Protein AF-A0A267MBP5-F1 (afdb_monomer_lite)

Structure (mmCIF, N/CA/C/O backbone):
data_AF-A0A267MBP5-F1
#
_entry.id   AF-A0A267MBP5-F1
#
loop_
_atom_site.group_PDB
_atom_site.id
_atom_site.type_symbol
_atom_site.label_atom_id
_atom_site.label_alt_id
_atom_site.label_comp_id
_atom_site.label_asym_id
_atom_site.label_entity_id
_atom_site.label_seq_id
_atom_site.pdbx_PDB_ins_code
_atom_site.Cartn_x
_atom_site.Cartn_y
_atom_site.Cartn_z
_atom_site.occupancy
_atom_site.B_iso_or_equiv
_atom_site.auth_seq_id
_atom_site.auth_comp_id
_atom_site.auth_asym_id
_atom_site.auth_atom_id
_atom_site.pdbx_PDB_model_num
ATOM 1 N N . MET A 1 1 ? 27.594 17.859 -49.531 1.00 36.03 1 MET A N 1
ATOM 2 C CA . MET A 1 1 ? 28.826 17.777 -48.718 1.00 36.03 1 MET A CA 1
ATOM 3 C C . MET A 1 1 ? 28.806 16.466 -47.947 1.00 36.03 1 MET A C 1
ATOM 5 O O . MET A 1 1 ? 28.046 16.315 -47.002 1.00 36.03 1 MET A O 1
ATOM 9 N N . THR A 1 2 ? 29.541 15.477 -48.442 1.00 43.28 2 THR A N 1
ATOM 10 C CA . THR A 1 2 ? 29.609 14.099 -47.938 1.00 43.28 2 THR A CA 1
ATOM 11 C C . THR A 1 2 ? 30.535 14.035 -46.723 1.00 43.28 2 THR A C 1
ATOM 13 O O . THR A 1 2 ? 31.756 14.078 -46.858 1.00 43.28 2 THR A O 1
ATOM 16 N N . ALA A 1 3 ? 29.964 13.950 -45.519 1.00 49.97 3 ALA A N 1
ATOM 17 C CA . ALA A 1 3 ? 30.734 13.727 -44.301 1.00 49.97 3 ALA A CA 1
ATOM 18 C C . ALA A 1 3 ? 31.249 12.278 -44.275 1.00 49.97 3 ALA A C 1
ATOM 20 O O . ALA A 1 3 ? 30.492 11.318 -44.132 1.00 49.97 3 ALA A O 1
ATOM 21 N N . ARG A 1 4 ? 32.563 12.129 -44.451 1.00 54.38 4 ARG A N 1
ATOM 22 C CA . ARG A 1 4 ? 33.314 10.877 -44.351 1.00 54.38 4 ARG A CA 1
ATOM 23 C C . ARG A 1 4 ? 33.280 10.383 -42.900 1.00 54.38 4 ARG A C 1
ATOM 25 O O . ARG A 1 4 ? 34.138 10.752 -42.104 1.00 54.38 4 ARG A O 1
ATOM 32 N N . ASN A 1 5 ? 32.305 9.540 -42.553 1.00 56.56 5 ASN A N 1
ATOM 33 C CA . ASN A 1 5 ? 32.376 8.702 -41.354 1.00 56.56 5 ASN A CA 1
ATOM 34 C C . ASN A 1 5 ? 33.544 7.729 -41.554 1.00 56.56 5 ASN A C 1
ATOM 36 O O . ASN A 1 5 ? 33.372 6.678 -42.158 1.00 56.56 5 ASN A O 1
ATOM 40 N N . ALA A 1 6 ? 34.747 8.107 -41.120 1.00 56.88 6 ALA A N 1
ATOM 41 C CA . ALA A 1 6 ? 35.970 7.358 -41.408 1.00 56.88 6 ALA A CA 1
ATOM 42 C C . ALA A 1 6 ? 35.975 5.934 -40.815 1.00 56.88 6 ALA A C 1
ATOM 44 O O . ALA A 1 6 ? 36.736 5.101 -41.285 1.00 56.88 6 ALA A O 1
ATOM 45 N N . PHE A 1 7 ? 35.105 5.628 -39.842 1.00 56.88 7 PHE A N 1
ATOM 46 C CA . PHE A 1 7 ? 34.979 4.293 -39.245 1.00 56.88 7 PHE A CA 1
ATOM 47 C C . PHE A 1 7 ? 33.535 4.030 -38.766 1.00 56.88 7 PHE A C 1
ATOM 49 O O . PHE A 1 7 ? 33.246 4.146 -37.571 1.00 56.88 7 PHE A O 1
ATOM 56 N N . PRO A 1 8 ? 32.590 3.685 -39.662 1.00 58.47 8 PRO A N 1
ATOM 57 C CA . PRO A 1 8 ? 31.209 3.375 -39.273 1.00 58.47 8 PRO A CA 1
ATOM 58 C C . PRO A 1 8 ? 31.134 2.152 -38.340 1.00 58.47 8 PRO A C 1
ATOM 60 O O . PRO A 1 8 ? 30.294 2.108 -37.443 1.00 58.47 8 PRO A O 1
ATOM 63 N N . SER A 1 9 ? 32.076 1.213 -38.470 1.00 61.22 9 SER A N 1
ATOM 64 C CA . SER A 1 9 ? 32.262 0.080 -37.556 1.00 61.22 9 SER A CA 1
ATOM 65 C C . SER A 1 9 ? 32.646 0.509 -36.136 1.00 61.22 9 SER A C 1
ATOM 67 O O . SER A 1 9 ? 32.139 -0.063 -35.177 1.00 61.22 9 SER A O 1
ATOM 69 N N . TYR A 1 10 ? 33.473 1.547 -35.973 1.00 61.94 10 TYR A N 1
ATOM 70 C CA . TYR A 1 10 ? 33.851 2.075 -34.658 1.00 61.94 10 TYR A CA 1
ATOM 71 C C . TYR A 1 10 ? 32.677 2.786 -33.972 1.00 61.94 10 TYR A C 1
ATOM 73 O O . TYR A 1 10 ? 32.465 2.616 -32.773 1.00 61.94 10 TYR A O 1
ATOM 81 N N . ALA A 1 11 ? 31.858 3.530 -34.725 1.00 64.69 11 ALA A N 1
ATOM 82 C CA . ALA A 1 11 ? 30.641 4.148 -34.195 1.00 64.69 11 ALA A CA 1
ATOM 83 C C . ALA A 1 11 ? 29.596 3.100 -33.761 1.00 64.69 11 ALA A C 1
ATOM 85 O O . ALA A 1 11 ? 28.979 3.250 -32.704 1.00 64.69 11 ALA A O 1
ATOM 86 N N . LEU A 1 12 ? 29.439 2.018 -34.533 1.00 64.12 12 LEU A N 1
ATOM 87 C CA . LEU A 1 12 ? 28.592 0.875 -34.179 1.00 64.12 12 LEU A CA 1
ATOM 88 C C . LEU A 1 12 ? 29.128 0.127 -32.951 1.00 64.12 12 LEU A C 1
ATOM 90 O O . LEU A 1 12 ? 28.382 -0.083 -31.999 1.00 64.12 12 LEU A O 1
ATOM 94 N N . ALA A 1 13 ? 30.424 -0.196 -32.915 1.00 61.88 13 ALA A N 1
ATOM 95 C CA . ALA A 1 13 ? 31.064 -0.851 -31.774 1.00 61.88 13 ALA A CA 1
ATOM 96 C C . ALA A 1 13 ? 30.980 -0.000 -30.495 1.00 61.88 13 ALA A C 1
ATOM 98 O O . ALA A 1 13 ? 30.703 -0.526 -29.418 1.00 61.88 13 ALA A O 1
ATOM 99 N N . LYS A 1 14 ? 31.134 1.327 -30.603 1.00 61.72 14 LYS A N 1
ATOM 100 C CA . LYS A 1 14 ? 30.975 2.261 -29.479 1.00 61.72 14 LYS A CA 1
ATOM 101 C C . LYS A 1 14 ? 29.522 2.343 -29.001 1.00 61.72 14 LYS A C 1
ATOM 103 O O . LYS A 1 14 ? 29.298 2.349 -27.794 1.00 61.72 14 LYS A O 1
ATOM 108 N N . LYS A 1 15 ? 28.535 2.348 -29.910 1.00 63.66 15 LYS A N 1
ATOM 109 C CA . LYS A 1 15 ? 27.106 2.254 -29.555 1.00 63.66 15 LYS A CA 1
ATOM 110 C C . LYS A 1 15 ? 26.769 0.939 -28.851 1.00 63.66 15 LYS A C 1
ATOM 112 O O . LYS A 1 15 ? 26.046 0.974 -27.865 1.00 63.66 15 LYS A O 1
ATOM 117 N N . ILE A 1 16 ? 27.298 -0.191 -29.322 1.00 66.31 16 ILE A N 1
ATOM 118 C CA . ILE A 1 16 ? 27.080 -1.513 -28.713 1.00 66.31 16 ILE A CA 1
ATOM 119 C C . ILE A 1 16 ? 27.756 -1.594 -27.339 1.00 66.31 16 ILE A C 1
ATOM 121 O O . ILE A 1 16 ? 27.143 -2.068 -26.394 1.00 66.31 16 ILE A O 1
ATOM 125 N N . SER A 1 17 ? 28.981 -1.080 -27.196 1.00 67.44 17 SER A N 1
ATOM 126 C CA . SER A 1 17 ? 29.707 -1.062 -25.919 1.00 67.44 17 SER A CA 1
ATOM 127 C C . SER A 1 17 ? 29.013 -0.186 -24.866 1.00 67.44 17 SER A C 1
ATOM 129 O O . SER A 1 17 ? 28.765 -0.638 -23.749 1.00 67.44 17 SER A O 1
ATOM 131 N N . LEU A 1 18 ? 28.601 1.033 -25.239 1.00 67.19 18 LEU A N 1
ATOM 132 C CA . LEU A 1 18 ? 27.814 1.907 -24.360 1.00 67.19 18 LEU A CA 1
ATOM 133 C C . LEU A 1 18 ? 26.438 1.306 -24.052 1.00 67.19 18 LEU A C 1
ATOM 135 O O . LEU A 1 18 ? 26.022 1.303 -22.897 1.00 67.19 18 LEU A O 1
ATOM 139 N N . GLY A 1 19 ? 25.760 0.754 -25.060 1.00 71.50 19 GLY A N 1
ATOM 140 C CA . GLY A 1 19 ? 24.475 0.078 -24.901 1.00 71.50 19 GLY A CA 1
ATOM 141 C C . GLY A 1 19 ? 24.560 -1.111 -23.948 1.00 71.50 19 GLY A C 1
ATOM 142 O O . GLY A 1 19 ? 23.717 -1.239 -23.074 1.00 71.50 19 GLY A O 1
ATOM 143 N N . HIS A 1 20 ? 25.613 -1.925 -24.033 1.00 76.94 20 HIS A N 1
ATOM 144 C CA . HIS A 1 20 ? 25.805 -3.100 -23.177 1.00 76.94 20 HIS A CA 1
ATOM 145 C C . HIS A 1 20 ? 26.058 -2.740 -21.710 1.00 76.94 20 HIS A C 1
ATOM 147 O O . HIS A 1 20 ? 25.564 -3.421 -20.812 1.00 76.94 20 HIS A O 1
ATOM 153 N N . ILE A 1 21 ? 26.806 -1.664 -21.445 1.00 73.06 21 ILE A N 1
ATOM 154 C CA . ILE A 1 21 ? 27.027 -1.171 -20.076 1.00 73.06 21 ILE A CA 1
ATOM 155 C C . ILE A 1 21 ? 25.730 -0.577 -19.514 1.00 73.06 21 ILE A C 1
ATOM 157 O O . ILE A 1 21 ? 25.335 -0.919 -18.399 1.00 73.06 21 ILE A O 1
ATOM 161 N N . ILE A 1 22 ? 25.035 0.260 -20.292 1.00 80.94 22 ILE A N 1
ATOM 162 C CA . ILE A 1 22 ? 23.767 0.879 -19.879 1.00 80.94 22 ILE A CA 1
ATOM 163 C C . ILE A 1 22 ? 22.692 -0.187 -19.649 1.00 80.94 22 ILE A C 1
ATOM 165 O O . ILE A 1 22 ? 22.027 -0.150 -18.623 1.00 80.94 22 ILE A O 1
ATOM 169 N N . GLN A 1 23 ? 22.580 -1.186 -20.525 1.00 82.19 23 GLN A N 1
ATOM 170 C CA . GLN A 1 23 ? 21.606 -2.273 -20.412 1.00 82.19 23 GLN A CA 1
ATOM 171 C C . GLN A 1 23 ? 21.797 -3.093 -19.127 1.00 82.19 23 GLN A C 1
ATOM 173 O O . GLN A 1 23 ? 20.824 -3.491 -18.487 1.00 82.19 23 GLN A O 1
ATOM 178 N N . ARG A 1 24 ? 23.049 -3.326 -18.705 1.00 82.56 24 ARG A N 1
ATOM 179 C CA . ARG A 1 24 ? 23.345 -3.997 -17.428 1.00 82.56 24 ARG A CA 1
ATOM 180 C C . ARG A 1 24 ? 22.930 -3.150 -16.227 1.00 82.56 24 ARG A C 1
ATOM 182 O O . ARG A 1 24 ? 22.363 -3.686 -15.280 1.00 82.56 24 ARG A O 1
ATOM 189 N N . ILE A 1 25 ? 23.187 -1.843 -16.268 1.00 87.38 25 ILE A N 1
ATOM 190 C CA . ILE A 1 25 ? 22.787 -0.909 -15.205 1.00 87.38 25 ILE A CA 1
ATOM 191 C C . ILE A 1 25 ? 21.259 -0.789 -15.140 1.00 87.38 25 ILE A C 1
ATOM 193 O O . ILE A 1 25 ? 20.686 -0.845 -14.057 1.00 87.38 25 ILE A O 1
ATOM 197 N N . GLU A 1 26 ? 20.592 -0.686 -16.287 1.00 86.38 26 GLU A N 1
ATOM 198 C CA . GLU A 1 26 ? 19.135 -0.621 -16.397 1.00 86.38 26 GLU A CA 1
ATOM 199 C C . GLU A 1 26 ? 18.470 -1.859 -15.785 1.00 86.38 26 GLU A C 1
ATOM 201 O O . GLU A 1 26 ? 17.550 -1.726 -14.978 1.00 86.38 26 GLU A O 1
ATOM 206 N N . ALA A 1 27 ? 18.992 -3.056 -16.076 1.00 89.19 27 ALA A N 1
ATOM 207 C CA . ALA A 1 27 ? 18.513 -4.292 -15.465 1.00 89.19 27 ALA A CA 1
ATOM 208 C C . ALA A 1 27 ? 18.661 -4.280 -13.931 1.00 89.19 27 ALA A C 1
ATOM 210 O O . ALA A 1 27 ? 17.733 -4.666 -13.222 1.00 89.19 27 ALA A O 1
ATOM 211 N N . ILE A 1 2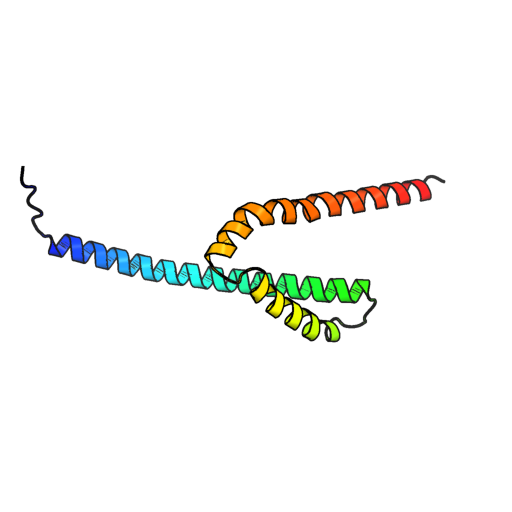8 ? 19.790 -3.792 -13.401 1.00 92.12 28 ILE A N 1
ATOM 212 C CA . ILE A 1 28 ? 20.011 -3.672 -11.949 1.00 92.12 28 ILE A CA 1
ATOM 213 C C . ILE A 1 28 ? 19.014 -2.688 -11.322 1.00 92.12 28 ILE A C 1
ATOM 215 O O . ILE A 1 28 ? 18.406 -2.998 -10.297 1.00 92.12 28 ILE A O 1
ATOM 219 N N . ILE A 1 29 ? 18.802 -1.524 -11.943 1.00 93.12 29 ILE A N 1
ATOM 220 C CA . ILE A 1 29 ? 17.838 -0.520 -11.469 1.00 93.12 29 ILE A CA 1
ATOM 221 C C . ILE A 1 29 ? 16.424 -1.105 -11.456 1.00 93.12 29 ILE A C 1
ATOM 223 O O . ILE A 1 29 ? 15.713 -0.957 -10.460 1.00 93.12 29 ILE A O 1
ATOM 227 N N . ALA A 1 30 ? 16.031 -1.811 -12.519 1.00 91.19 30 ALA A N 1
ATOM 228 C CA . ALA A 1 30 ? 14.729 -2.460 -12.608 1.00 91.19 30 ALA A CA 1
ATOM 229 C C . ALA A 1 30 ? 14.531 -3.488 -11.483 1.00 91.19 30 ALA A C 1
ATOM 231 O O . ALA A 1 30 ? 13.481 -3.492 -10.843 1.00 91.19 30 ALA A O 1
ATOM 232 N N . ILE A 1 31 ? 15.546 -4.307 -11.184 1.00 93.25 31 ILE A N 1
ATOM 233 C CA . ILE A 1 31 ? 15.505 -5.283 -10.083 1.00 93.25 31 ILE A CA 1
ATOM 234 C C . ILE A 1 31 ? 15.311 -4.582 -8.734 1.00 93.25 31 ILE A C 1
ATOM 236 O O . ILE A 1 31 ? 14.435 -4.971 -7.960 1.00 93.25 31 ILE A O 1
ATOM 240 N N . ILE A 1 32 ? 16.076 -3.523 -8.456 1.00 94.69 32 ILE A N 1
ATOM 241 C CA . ILE A 1 32 ? 15.942 -2.748 -7.212 1.00 94.69 32 ILE A CA 1
ATOM 242 C C . ILE A 1 32 ? 14.532 -2.158 -7.098 1.00 94.69 32 ILE A C 1
ATOM 244 O O . ILE A 1 32 ? 13.912 -2.211 -6.032 1.00 94.69 32 ILE A O 1
ATOM 248 N N . TRP A 1 33 ? 13.992 -1.632 -8.198 1.00 92.75 33 TRP A N 1
ATOM 249 C CA . TRP A 1 33 ? 12.625 -1.120 -8.250 1.00 92.75 33 TRP A CA 1
ATOM 250 C C . TRP A 1 33 ? 11.583 -2.203 -7.977 1.00 92.75 33 TRP A C 1
ATOM 252 O O . TRP A 1 33 ? 10.673 -1.979 -7.179 1.00 92.75 33 TRP A O 1
ATOM 262 N N . PHE A 1 34 ? 11.738 -3.384 -8.573 1.00 92.62 34 PHE A N 1
ATOM 263 C CA . PHE A 1 34 ? 10.864 -4.528 -8.323 1.00 92.62 34 PHE A CA 1
ATOM 264 C C . PHE A 1 34 ? 10.872 -4.936 -6.850 1.00 92.62 34 PHE A C 1
ATOM 266 O O . PHE A 1 34 ? 9.804 -5.065 -6.254 1.00 92.62 34 PHE A O 1
ATOM 273 N N . ILE A 1 35 ? 12.055 -5.061 -6.242 1.00 95.44 35 ILE A N 1
ATOM 274 C CA . ILE A 1 35 ? 12.198 -5.377 -4.814 1.00 95.44 35 ILE A CA 1
ATOM 275 C C . ILE A 1 35 ? 11.527 -4.297 -3.960 1.00 95.44 35 ILE A C 1
ATOM 277 O O . ILE A 1 35 ? 10.792 -4.607 -3.025 1.00 95.44 35 ILE A O 1
ATOM 281 N N . THR A 1 36 ? 11.722 -3.026 -4.307 1.00 95.06 36 THR A N 1
ATOM 282 C CA . THR A 1 36 ? 11.126 -1.899 -3.580 1.00 95.06 36 THR A CA 1
ATOM 283 C C . THR A 1 36 ? 9.599 -1.935 -3.635 1.00 95.06 36 THR A C 1
ATOM 285 O O . THR A 1 36 ? 8.934 -1.763 -2.612 1.00 95.06 36 THR A O 1
ATOM 288 N N . ILE A 1 37 ? 9.022 -2.159 -4.818 1.00 92.12 37 ILE A N 1
ATOM 289 C CA . ILE A 1 37 ? 7.568 -2.257 -5.002 1.00 92.12 37 ILE A CA 1
ATOM 290 C C . ILE A 1 37 ? 7.025 -3.469 -4.248 1.00 92.12 37 ILE A C 1
ATOM 292 O O . ILE A 1 37 ? 6.030 -3.347 -3.538 1.00 92.12 37 ILE A O 1
ATOM 296 N N . PHE A 1 38 ? 7.702 -4.611 -4.345 1.00 92.19 38 PHE A N 1
ATOM 297 C CA . PHE A 1 38 ? 7.327 -5.824 -3.631 1.00 92.19 38 PHE A CA 1
ATOM 298 C C . PHE A 1 38 ? 7.281 -5.598 -2.115 1.00 92.19 38 PHE A C 1
ATOM 300 O O . PHE A 1 38 ? 6.274 -5.893 -1.471 1.00 92.19 38 PHE A O 1
ATOM 307 N N . TYR A 1 39 ? 8.318 -4.978 -1.551 1.00 95.81 39 TYR A N 1
ATOM 308 C CA . TYR A 1 39 ? 8.373 -4.683 -0.121 1.00 95.81 39 TYR A CA 1
ATOM 309 C C . TYR A 1 39 ? 7.277 -3.699 0.312 1.00 95.81 39 TYR A C 1
ATOM 311 O O . TYR A 1 39 ? 6.640 -3.889 1.347 1.00 95.81 39 TYR A O 1
ATOM 319 N N . LYS A 1 40 ? 6.992 -2.674 -0.504 1.00 92.31 40 LYS A N 1
ATOM 320 C CA . LYS A 1 40 ? 5.873 -1.749 -0.261 1.00 92.31 40 LYS A CA 1
ATOM 321 C C . LYS A 1 40 ? 4.530 -2.472 -0.228 1.00 92.31 40 LYS A C 1
ATOM 323 O O . LYS A 1 40 ? 3.733 -2.208 0.666 1.00 92.31 40 LYS A O 1
ATOM 328 N N . ILE A 1 41 ? 4.289 -3.388 -1.167 1.00 92.94 41 ILE A N 1
ATOM 329 C CA . ILE A 1 41 ? 3.049 -4.173 -1.211 1.00 92.94 41 ILE A CA 1
ATOM 330 C C . ILE A 1 41 ? 2.904 -5.003 0.067 1.00 92.94 41 ILE A C 1
ATOM 332 O O . ILE A 1 41 ? 1.829 -4.992 0.658 1.00 92.94 41 ILE A O 1
ATOM 336 N N . ILE A 1 42 ? 3.978 -5.649 0.537 1.00 94.25 42 ILE A N 1
ATOM 337 C CA . ILE A 1 42 ? 3.960 -6.403 1.801 1.00 94.25 42 ILE A CA 1
ATOM 338 C C . ILE A 1 42 ? 3.584 -5.497 2.975 1.00 94.25 42 ILE A C 1
ATOM 340 O O . ILE A 1 42 ? 2.701 -5.847 3.757 1.00 94.25 42 ILE A O 1
ATOM 344 N N . LEU A 1 43 ? 4.224 -4.331 3.096 1.00 95.38 43 LEU A N 1
ATOM 345 C CA . LEU A 1 43 ? 3.960 -3.397 4.192 1.00 95.38 43 LEU A CA 1
ATOM 346 C C . LEU A 1 43 ? 2.513 -2.896 4.185 1.00 95.38 43 LEU A C 1
ATOM 348 O O . LEU A 1 43 ? 1.870 -2.877 5.234 1.00 95.38 43 LEU A O 1
ATOM 352 N N . TYR A 1 44 ? 1.987 -2.523 3.017 1.00 92.69 44 TYR A N 1
ATOM 353 C CA . TYR A 1 44 ? 0.600 -2.077 2.897 1.00 92.69 44 TYR A CA 1
ATOM 354 C C . TYR A 1 44 ? -0.382 -3.205 3.185 1.00 92.69 44 TYR A C 1
ATOM 356 O O . TYR A 1 44 ? -1.314 -3.007 3.956 1.00 92.69 44 TYR A O 1
ATOM 364 N N . PHE A 1 45 ? -0.141 -4.398 2.645 1.00 94.44 45 PHE A N 1
ATOM 365 C CA . PHE A 1 45 ? -0.984 -5.559 2.892 1.00 94.44 45 PHE A CA 1
ATOM 366 C C . PHE A 1 45 ? -1.038 -5.920 4.379 1.00 94.44 45 PHE A C 1
ATOM 368 O O . PHE A 1 45 ? -2.119 -6.093 4.941 1.00 94.44 45 PHE A O 1
ATOM 375 N N . TYR A 1 46 ? 0.124 -5.977 5.032 1.00 94.38 46 TYR A N 1
ATOM 376 C CA . TYR A 1 46 ? 0.219 -6.247 6.462 1.00 94.38 46 TYR A CA 1
ATOM 377 C C . TYR A 1 46 ? -0.468 -5.159 7.294 1.00 94.38 46 TYR A C 1
ATOM 379 O O . TYR A 1 46 ? -1.252 -5.476 8.186 1.00 94.38 46 TYR A O 1
ATOM 387 N N . GLY A 1 47 ? -0.236 -3.883 6.969 1.00 94.00 47 GLY A N 1
ATOM 388 C CA . GLY A 1 47 ? -0.886 -2.757 7.637 1.00 94.00 47 GLY A CA 1
ATOM 389 C C . GLY A 1 47 ? -2.411 -2.797 7.509 1.00 94.00 47 GLY A C 1
ATOM 390 O O . GLY A 1 47 ? -3.111 -2.603 8.500 1.00 94.00 47 GLY A O 1
ATOM 391 N N . THR A 1 48 ? -2.938 -3.115 6.324 1.00 92.81 48 THR A N 1
ATOM 392 C CA . THR A 1 48 ? -4.382 -3.274 6.098 1.00 92.81 48 THR A CA 1
ATOM 393 C C . THR A 1 48 ? -4.947 -4.469 6.862 1.00 92.81 48 THR A C 1
ATOM 395 O O . THR A 1 48 ? -5.988 -4.335 7.500 1.00 92.81 48 THR A O 1
ATOM 398 N N . ALA A 1 49 ? -4.267 -5.619 6.849 1.00 94.62 49 ALA A N 1
ATOM 399 C CA . ALA A 1 49 ? -4.706 -6.804 7.582 1.00 94.62 49 ALA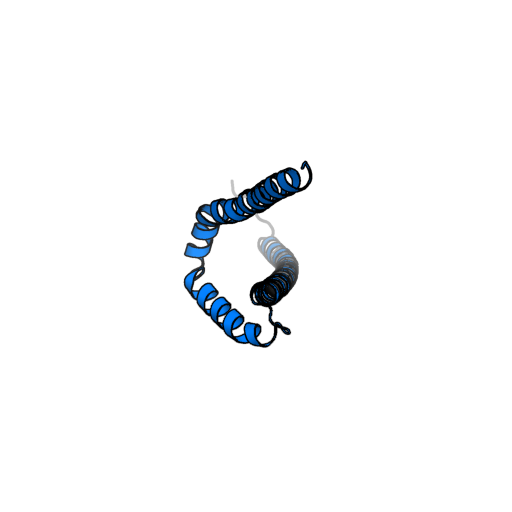 A CA 1
ATOM 400 C C . ALA A 1 49 ? -4.744 -6.562 9.097 1.00 94.62 49 ALA A C 1
ATOM 402 O O . ALA A 1 49 ? -5.720 -6.920 9.754 1.00 94.62 49 ALA A O 1
ATOM 403 N N . LEU A 1 50 ? -3.714 -5.911 9.645 1.00 94.56 50 LEU A N 1
ATOM 404 C CA . LEU A 1 50 ? -3.651 -5.559 11.060 1.00 94.56 50 LEU A CA 1
ATOM 405 C C . LEU A 1 50 ? -4.700 -4.502 11.432 1.00 94.56 50 LEU A C 1
ATOM 407 O O . LEU A 1 50 ? -5.391 -4.660 12.433 1.00 94.56 50 LEU A O 1
ATOM 411 N N . GLY A 1 51 ? -4.850 -3.453 10.620 1.00 91.94 51 GLY A N 1
ATOM 412 C CA . GLY A 1 51 ? -5.844 -2.405 10.851 1.00 91.94 51 GLY A CA 1
ATOM 413 C C . GLY A 1 51 ? -7.271 -2.950 10.832 1.00 91.94 51 GLY A C 1
ATOM 414 O O . GLY A 1 51 ? -8.067 -2.629 11.709 1.00 91.94 51 GLY A O 1
ATOM 415 N N . LEU A 1 52 ? -7.587 -3.844 9.891 1.00 92.75 52 LEU A N 1
ATOM 416 C CA . LEU A 1 52 ? -8.884 -4.522 9.861 1.00 92.75 52 LEU A CA 1
ATOM 417 C C . LEU A 1 52 ? -9.076 -5.461 11.049 1.00 92.75 52 LEU A C 1
ATOM 419 O O . LEU A 1 52 ? -10.164 -5.482 11.614 1.00 92.75 52 LEU A O 1
ATOM 423 N N . ALA A 1 53 ? -8.036 -6.191 11.463 1.00 93.31 53 ALA A N 1
ATOM 424 C CA . ALA A 1 53 ? -8.105 -7.018 12.663 1.00 93.31 53 ALA A CA 1
ATOM 425 C C . ALA A 1 53 ? -8.432 -6.178 13.908 1.00 93.31 53 ALA A C 1
ATOM 427 O O . ALA A 1 53 ? -9.252 -6.596 14.716 1.00 93.31 53 ALA A O 1
ATOM 428 N N . GLN A 1 54 ? -7.862 -4.974 14.030 1.00 91.50 54 GLN A N 1
ATOM 429 C CA . GLN A 1 54 ? -8.158 -4.048 15.129 1.00 91.50 54 GLN A CA 1
ATOM 430 C C . GLN A 1 54 ? -9.587 -3.494 15.069 1.00 91.50 54 GLN A C 1
ATOM 432 O O . GLN A 1 54 ? -10.255 -3.448 16.095 1.00 91.50 54 GLN A O 1
ATOM 437 N N . ILE A 1 55 ? -10.068 -3.101 13.885 1.00 91.94 55 ILE A N 1
ATOM 438 C CA . ILE A 1 55 ? -11.435 -2.574 13.700 1.00 91.94 55 ILE A CA 1
ATOM 439 C C . ILE A 1 55 ? -12.490 -3.642 14.009 1.00 91.94 55 ILE A C 1
ATOM 441 O O . ILE A 1 55 ? -13.550 -3.332 14.543 1.00 91.94 55 ILE A O 1
ATOM 445 N N . LEU A 1 56 ? -12.203 -4.892 13.656 1.00 91.44 56 LEU A N 1
ATOM 446 C CA . LEU A 1 56 ? -13.094 -6.032 13.849 1.00 91.44 56 LEU A CA 1
ATOM 447 C C . LEU A 1 56 ? -12.846 -6.765 15.184 1.00 91.44 56 LEU A C 1
ATOM 449 O O . LEU A 1 56 ? -13.413 -7.834 15.397 1.00 91.44 56 LEU A O 1
ATOM 453 N N . GLU A 1 57 ? -11.984 -6.222 16.051 1.00 90.31 57 GLU A N 1
ATOM 454 C CA . GLU A 1 57 ? -11.615 -6.780 17.363 1.00 90.31 57 GLU A CA 1
ATOM 455 C C . GLU A 1 57 ? -11.132 -8.249 17.323 1.00 90.31 57 GLU A C 1
ATOM 457 O O . GLU A 1 57 ? -11.316 -9.021 18.268 1.00 90.31 57 GLU A O 1
ATOM 462 N N . LEU A 1 58 ? -10.469 -8.663 16.236 1.00 90.06 58 LEU A N 1
ATOM 463 C CA . LEU A 1 58 ? -9.856 -9.989 16.153 1.00 90.06 58 LEU A CA 1
ATOM 464 C C . LEU A 1 58 ? -8.553 -10.038 16.950 1.00 90.06 58 LEU A C 1
ATOM 466 O O . LEU A 1 58 ? -7.694 -9.164 16.841 1.00 90.06 58 LEU A O 1
ATOM 470 N N . LYS A 1 59 ? -8.356 -11.146 17.673 1.00 85.00 59 LYS A N 1
ATOM 471 C CA . LYS A 1 59 ? -7.089 -11.443 18.359 1.00 85.00 59 LYS A CA 1
ATOM 472 C C . LYS A 1 59 ? -5.903 -11.597 17.405 1.00 85.00 59 LYS A C 1
ATOM 474 O O . LYS A 1 59 ? -4.785 -11.291 17.797 1.00 85.00 59 LYS A O 1
ATOM 479 N N . ASP A 1 60 ? -6.146 -12.057 16.177 1.00 88.06 60 ASP A N 1
ATOM 480 C CA . ASP A 1 60 ? -5.109 -12.328 15.181 1.00 88.06 60 ASP A CA 1
ATOM 481 C C . ASP A 1 60 ? -5.517 -11.840 13.786 1.00 88.06 60 ASP A C 1
ATOM 483 O O . ASP A 1 60 ? -6.662 -11.993 13.366 1.00 88.06 60 ASP A O 1
ATOM 487 N N . TYR A 1 61 ? -4.544 -11.339 13.018 1.00 89.19 61 TYR A N 1
ATOM 488 C CA . TYR A 1 61 ? -4.730 -10.932 11.616 1.00 89.19 61 TYR A CA 1
ATOM 489 C C . TYR A 1 61 ? -4.719 -12.117 10.634 1.00 89.19 61 TYR A C 1
ATOM 491 O O . TYR A 1 61 ? -5.080 -11.969 9.467 1.00 89.19 61 TYR A O 1
ATOM 499 N N . ARG A 1 62 ? -4.288 -13.305 11.083 1.00 88.12 62 ARG A N 1
ATOM 500 C CA . ARG A 1 62 ? -4.103 -14.500 10.240 1.00 88.12 62 ARG A CA 1
ATOM 501 C C . ARG A 1 62 ? -5.363 -14.927 9.474 1.00 88.12 62 ARG A C 1
ATOM 503 O O . ARG A 1 62 ? -5.212 -15.255 8.302 1.00 88.12 62 ARG A O 1
ATOM 510 N N . PRO A 1 63 ? -6.584 -14.891 10.047 1.00 89.56 63 PRO A N 1
ATOM 511 C CA . PRO A 1 63 ? -7.800 -15.237 9.307 1.00 89.56 63 PRO A CA 1
ATOM 512 C C . PRO A 1 63 ? -8.105 -14.275 8.150 1.00 89.56 63 PRO A C 1
ATOM 514 O O . PRO A 1 63 ? -8.757 -14.662 7.186 1.00 89.56 63 PRO A O 1
ATOM 517 N N . LEU A 1 64 ? -7.619 -13.029 8.224 1.00 91.00 64 LEU A N 1
ATOM 518 C CA . LEU A 1 64 ? -7.851 -11.994 7.215 1.00 91.00 64 LEU A CA 1
ATOM 519 C C . LEU A 1 64 ? -6.862 -12.060 6.043 1.00 91.00 64 LEU A C 1
ATOM 521 O O . LEU A 1 64 ? -7.126 -11.473 4.997 1.00 91.00 64 LEU A O 1
ATOM 525 N N . THR A 1 65 ? -5.744 -12.780 6.170 1.00 91.81 65 THR A N 1
ATOM 526 C CA . THR A 1 65 ? -4.707 -12.813 5.122 1.00 91.81 65 THR A CA 1
ATOM 527 C C . THR A 1 65 ? -5.206 -13.467 3.834 1.00 91.81 65 THR A C 1
ATOM 529 O O . THR A 1 65 ? -5.002 -12.927 2.752 1.00 91.81 65 THR A O 1
ATOM 532 N N . LEU A 1 66 ? -5.910 -14.593 3.931 1.00 91.81 66 LEU A N 1
ATOM 533 C CA . LEU A 1 66 ? -6.498 -15.292 2.787 1.00 91.81 66 LEU A CA 1
ATOM 534 C C . LEU A 1 66 ? -7.542 -14.449 2.029 1.00 91.81 66 LEU A C 1
ATOM 536 O O . LEU A 1 66 ? -7.372 -14.255 0.823 1.00 91.81 66 LEU A O 1
ATOM 540 N N . PRO A 1 67 ? -8.594 -13.914 2.682 1.00 92.81 67 PRO A N 1
ATOM 541 C CA . PRO A 1 67 ? -9.598 -13.107 1.992 1.00 92.81 67 PRO A CA 1
ATOM 542 C C . PRO A 1 67 ? -9.012 -11.813 1.424 1.00 92.81 67 PRO A C 1
ATOM 544 O O . PRO A 1 67 ? -9.287 -11.483 0.271 1.00 92.81 67 PRO A O 1
ATOM 547 N N . LEU A 1 68 ? -8.149 -11.111 2.167 1.00 93.38 68 LEU A N 1
ATOM 548 C CA . LEU A 1 68 ? -7.500 -9.904 1.651 1.00 93.38 68 LEU A CA 1
ATOM 549 C C . LEU A 1 68 ? -6.564 -10.213 0.483 1.00 93.38 68 LEU A C 1
ATOM 551 O O . LEU A 1 68 ? -6.508 -9.438 -0.468 1.00 93.38 68 LEU A O 1
ATOM 555 N N . GLY A 1 69 ? -5.853 -11.341 0.526 1.00 92.38 69 GLY A N 1
ATOM 556 C CA . GLY A 1 69 ? -4.990 -11.787 -0.565 1.00 92.38 69 GLY A CA 1
ATOM 557 C C . GLY A 1 69 ? -5.783 -12.053 -1.844 1.00 92.38 69 GLY A C 1
AT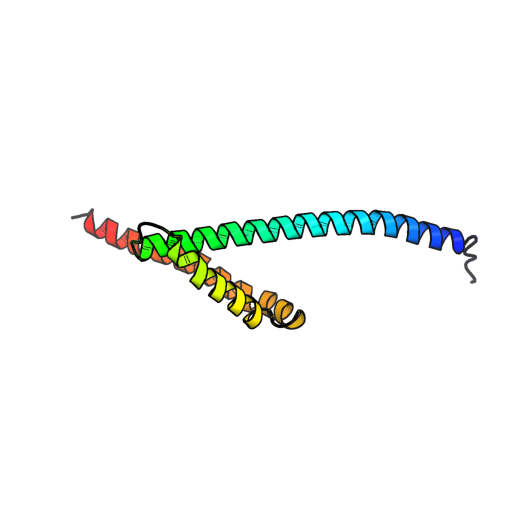OM 558 O O . GLY A 1 69 ? -5.398 -11.582 -2.911 1.00 92.38 69 GLY A O 1
ATOM 559 N N . MET A 1 70 ? -6.932 -12.729 -1.738 1.00 93.62 70 MET A N 1
ATOM 560 C CA . MET A 1 70 ? -7.829 -12.942 -2.880 1.00 93.62 70 MET A CA 1
ATOM 561 C C . MET A 1 70 ? -8.350 -11.621 -3.453 1.00 93.62 70 MET A C 1
ATOM 563 O O . MET A 1 70 ? -8.276 -11.411 -4.663 1.00 93.62 70 MET A O 1
ATOM 567 N N . ILE A 1 71 ? -8.818 -10.707 -2.597 1.00 92.88 71 ILE A N 1
ATOM 568 C CA . ILE A 1 71 ? -9.286 -9.382 -3.026 1.00 92.88 71 ILE A CA 1
ATOM 569 C C . ILE A 1 71 ? -8.165 -8.623 -3.742 1.00 92.88 71 ILE A C 1
ATOM 571 O O . ILE A 1 71 ? -8.400 -8.045 -4.801 1.00 92.88 71 ILE A O 1
ATOM 575 N N . LEU A 1 72 ? -6.940 -8.659 -3.210 1.00 91.25 72 LEU A N 1
ATOM 576 C CA . LEU A 1 72 ? -5.781 -8.002 -3.811 1.00 91.25 72 LEU A CA 1
ATOM 577 C C . LEU A 1 72 ? -5.498 -8.526 -5.228 1.00 91.25 72 LEU A C 1
ATOM 579 O O . LEU A 1 72 ? -5.278 -7.731 -6.142 1.00 91.25 72 LEU A O 1
ATOM 583 N N . VAL A 1 73 ? -5.538 -9.848 -5.426 1.00 91.06 73 VAL A N 1
ATOM 584 C CA . VAL A 1 73 ? -5.336 -10.471 -6.745 1.00 91.06 73 VAL A CA 1
ATOM 585 C C . VAL A 1 73 ? -6.436 -10.051 -7.715 1.00 91.06 73 VAL A C 1
ATOM 587 O O . VAL A 1 73 ? -6.131 -9.599 -8.818 1.00 91.06 73 VAL A O 1
ATOM 590 N N . VAL A 1 74 ? -7.704 -10.122 -7.307 1.00 91.00 74 VAL A N 1
ATOM 591 C CA . VAL A 1 74 ? -8.836 -9.717 -8.156 1.00 91.00 74 VAL A CA 1
ATOM 592 C C . VAL A 1 74 ? -8.735 -8.239 -8.538 1.00 91.00 74 VAL A C 1
ATOM 594 O O . VAL A 1 74 ? -8.848 -7.894 -9.714 1.00 91.00 74 VAL A O 1
ATOM 597 N N . LEU A 1 75 ? -8.444 -7.359 -7.577 1.00 86.06 75 LEU A N 1
ATOM 598 C CA . LEU A 1 75 ? -8.274 -5.930 -7.839 1.00 86.06 75 LEU A CA 1
ATOM 599 C C . LEU A 1 75 ? -7.102 -5.647 -8.780 1.00 86.06 75 LEU A C 1
ATOM 601 O O . LEU A 1 75 ? -7.204 -4.738 -9.600 1.00 86.06 75 LEU A O 1
ATOM 605 N N . SER A 1 76 ? -6.017 -6.424 -8.720 1.00 87.00 76 SER A N 1
ATOM 606 C CA . SER A 1 76 ? -4.893 -6.256 -9.650 1.00 87.00 76 SER A CA 1
ATOM 607 C C . SER A 1 76 ? -5.316 -6.450 -11.112 1.00 87.00 76 SER A C 1
ATOM 609 O O . SER A 1 76 ? -4.890 -5.684 -11.977 1.00 87.00 76 SER A O 1
ATOM 611 N N . LEU A 1 77 ? -6.223 -7.399 -11.366 1.00 85.31 77 LEU A N 1
ATOM 612 C CA . LEU A 1 77 ? -6.760 -7.690 -12.696 1.00 85.31 77 LEU A CA 1
ATOM 613 C C . LEU A 1 77 ? -7.767 -6.630 -13.153 1.00 85.31 77 LEU A C 1
ATOM 615 O O . LEU A 1 77 ? -7.793 -6.271 -14.327 1.00 85.31 77 LEU A O 1
ATOM 619 N N . VAL A 1 78 ? -8.582 -6.113 -12.229 1.00 82.81 78 VAL A N 1
ATOM 620 C CA . VAL A 1 78 ? -9.628 -5.123 -12.537 1.00 82.81 78 VAL A CA 1
ATOM 621 C C . VAL A 1 78 ? -9.055 -3.718 -12.732 1.00 82.81 78 VAL A C 1
ATOM 623 O O . VAL A 1 78 ? -9.481 -3.003 -13.634 1.00 82.81 78 VAL A O 1
ATOM 626 N N . VAL A 1 79 ? -8.096 -3.305 -11.897 1.00 74.81 79 VAL A N 1
ATOM 627 C CA . VAL A 1 79 ? -7.553 -1.934 -11.896 1.00 74.81 79 VAL A CA 1
ATOM 628 C C . VAL A 1 79 ? -6.473 -1.748 -12.961 1.00 74.81 79 VAL A C 1
ATOM 630 O O . VAL A 1 79 ? -6.360 -0.668 -13.535 1.00 74.81 79 VAL A O 1
ATOM 633 N N . TYR A 1 80 ? -5.686 -2.784 -13.260 1.00 75.31 80 TYR A N 1
ATOM 634 C CA . TYR A 1 80 ? -4.614 -2.710 -14.257 1.00 75.31 80 TYR A CA 1
ATOM 635 C C . TYR A 1 80 ? -4.719 -3.809 -15.326 1.00 75.31 80 TYR A C 1
ATOM 637 O O . TYR A 1 80 ? -3.749 -4.535 -15.543 1.00 75.31 80 TYR A O 1
ATOM 645 N N . PRO A 1 81 ? -5.849 -3.912 -16.054 1.00 75.88 81 PRO A N 1
ATOM 646 C CA . PRO A 1 81 ? -6.041 -4.955 -17.060 1.00 75.88 81 PRO A CA 1
ATOM 647 C C . PRO A 1 81 ? -5.089 -4.803 -18.251 1.00 75.88 81 PRO A C 1
ATOM 649 O O . PRO A 1 81 ? -4.785 -5.777 -18.930 1.00 75.88 81 PRO A O 1
ATOM 652 N N . ASN A 1 82 ? -4.622 -3.580 -18.530 1.00 73.25 82 ASN A N 1
ATOM 653 C CA . ASN A 1 82 ? -3.713 -3.303 -19.636 1.00 73.25 82 ASN A CA 1
ATOM 654 C C . ASN A 1 82 ? -2.785 -2.120 -19.344 1.00 73.25 82 ASN A C 1
ATOM 656 O O . ASN A 1 82 ? -3.157 -1.164 -18.658 1.00 73.25 82 ASN A O 1
ATOM 660 N N . SER A 1 83 ? -1.592 -2.140 -19.943 1.00 67.06 83 SER A N 1
ATOM 661 C CA . SER A 1 83 ? -0.556 -1.105 -19.782 1.00 67.06 83 SER A CA 1
ATOM 662 C C . SER A 1 83 ? -1.036 0.296 -20.181 1.00 67.06 83 SER A C 1
ATOM 664 O O . SER A 1 83 ? -0.631 1.284 -19.575 1.00 67.06 83 SER A O 1
ATOM 666 N N . ILE A 1 84 ? -1.941 0.383 -21.163 1.00 68.25 84 ILE A N 1
ATOM 667 C CA . ILE A 1 84 ? -2.569 1.643 -21.594 1.00 68.25 84 ILE A CA 1
ATOM 668 C C . ILE A 1 84 ? -3.513 2.173 -20.507 1.00 68.25 84 ILE A C 1
ATOM 670 O O . ILE A 1 84 ? -3.460 3.350 -20.152 1.00 68.25 84 ILE A O 1
ATOM 674 N N . TYR A 1 85 ? -4.328 1.293 -19.919 1.00 70.44 85 TYR A N 1
ATOM 675 C CA . TYR A 1 85 ? -5.251 1.657 -18.844 1.00 70.44 85 TYR A CA 1
ATOM 676 C C . TYR A 1 85 ? -4.499 2.125 -17.591 1.00 70.44 85 TYR A C 1
ATOM 678 O O . TYR A 1 85 ? -4.906 3.090 -16.951 1.00 70.44 85 TYR A O 1
ATOM 686 N N . LYS A 1 86 ? -3.336 1.525 -17.298 1.00 68.38 86 LYS A N 1
ATOM 687 C CA . LYS A 1 86 ? -2.437 1.976 -16.223 1.00 68.38 86 LYS A CA 1
ATOM 688 C C . LYS A 1 86 ? -2.011 3.439 -16.383 1.00 68.38 86 LYS A C 1
ATOM 690 O O . LYS A 1 86 ? -1.983 4.168 -15.393 1.00 68.38 86 LYS A O 1
ATOM 695 N N . GLY A 1 87 ? -1.694 3.867 -17.607 1.00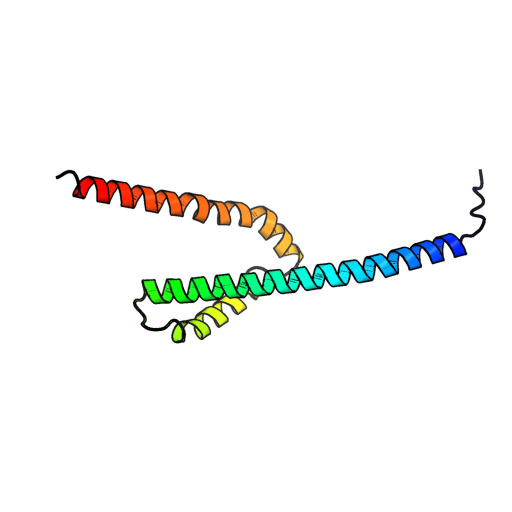 69.88 87 GLY A N 1
ATOM 696 C CA . GLY A 1 87 ? -1.307 5.251 -17.894 1.00 69.88 87 GLY A CA 1
ATOM 697 C C . GLY A 1 87 ? -2.438 6.245 -17.622 1.00 69.88 87 GLY A C 1
ATOM 698 O O . GLY A 1 87 ? -2.218 7.253 -16.956 1.00 69.88 87 GLY A O 1
ATOM 699 N N . ILE A 1 88 ? -3.654 5.917 -18.066 1.00 74.44 88 ILE A N 1
ATOM 700 C CA . ILE A 1 88 ? -4.856 6.745 -17.864 1.00 74.44 88 ILE A CA 1
ATOM 701 C C . ILE A 1 88 ? -5.253 6.784 -16.381 1.00 74.44 88 ILE A C 1
ATOM 703 O O . ILE A 1 88 ? -5.530 7.845 -15.827 1.00 74.44 88 ILE A O 1
ATOM 707 N N . TRP A 1 89 ? -5.223 5.640 -15.697 1.00 72.06 89 TRP A N 1
ATOM 708 C CA . TRP A 1 89 ? -5.525 5.562 -14.267 1.00 72.06 89 TRP A CA 1
ATOM 709 C C . TRP A 1 89 ? -4.556 6.401 -13.425 1.00 72.06 89 TRP A C 1
ATOM 711 O O . TRP A 1 89 ? -4.965 7.095 -12.492 1.00 72.06 89 TRP A O 1
ATOM 721 N N . SER A 1 90 ? -3.266 6.372 -13.775 1.00 72.25 90 SER A N 1
ATOM 722 C CA . SER A 1 90 ? -2.234 7.134 -13.071 1.00 72.25 90 SER A CA 1
ATOM 723 C C . SER A 1 90 ? -2.385 8.646 -13.234 1.00 72.25 90 SER A C 1
ATOM 725 O O . SER A 1 90 ? -1.995 9.375 -12.326 1.00 72.25 90 SER A O 1
ATOM 727 N N . SER A 1 91 ? -2.896 9.131 -14.366 1.00 73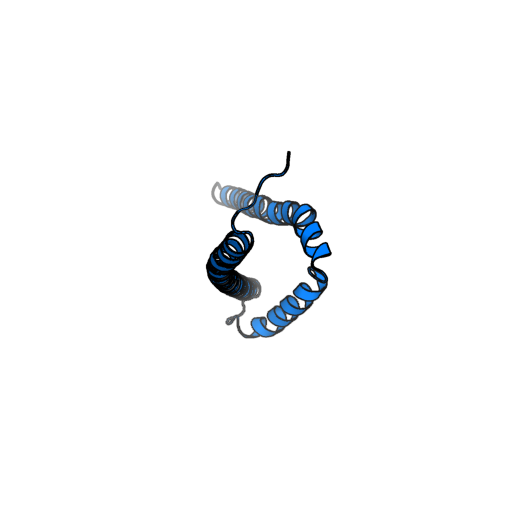.56 91 SER A N 1
ATOM 728 C CA . SER A 1 91 ? -3.051 10.569 -14.609 1.00 73.56 91 SER A CA 1
ATOM 729 C C . SER A 1 91 ? -4.394 11.105 -14.116 1.00 73.56 91 SER A C 1
ATOM 731 O O . SER A 1 91 ? -4.450 12.219 -13.602 1.00 73.56 91 SER A O 1
ATOM 733 N N . THR A 1 92 ? -5.466 10.321 -14.233 1.00 76.50 92 THR A N 1
ATOM 734 C CA . THR A 1 92 ? -6.827 10.784 -13.931 1.00 76.50 92 THR A CA 1
ATOM 735 C C . THR A 1 92 ? -7.305 10.371 -12.543 1.00 76.50 92 THR A C 1
ATOM 737 O O . THR A 1 92 ? -7.885 11.188 -11.833 1.00 76.50 92 THR A O 1
ATOM 740 N N . THR A 1 93 ? -7.059 9.129 -12.122 1.00 78.12 93 THR A N 1
ATOM 741 C CA . THR A 1 93 ? -7.685 8.574 -10.909 1.00 78.12 93 THR A CA 1
ATOM 742 C C . THR A 1 93 ? -6.792 8.669 -9.678 1.00 78.12 93 THR A C 1
ATOM 744 O O . THR A 1 93 ? -7.283 8.846 -8.565 1.00 78.12 93 THR A O 1
ATOM 747 N N . TRP A 1 94 ? -5.472 8.592 -9.856 1.00 76.75 94 TRP A N 1
ATOM 748 C CA . TRP A 1 94 ? -4.519 8.633 -8.743 1.00 76.75 94 TRP A CA 1
ATOM 749 C C . TRP A 1 94 ? -4.643 9.901 -7.887 1.00 76.75 94 TRP A C 1
ATOM 751 O O . TRP A 1 94 ? -4.686 9.818 -6.661 1.00 76.75 94 TRP A O 1
ATOM 761 N N . ILE A 1 95 ? -4.728 11.072 -8.523 1.00 81.62 95 ILE A N 1
ATOM 762 C CA . ILE A 1 95 ? -4.777 12.371 -7.837 1.00 81.62 95 ILE A CA 1
ATOM 763 C C . ILE A 1 95 ? -6.015 12.489 -6.930 1.00 81.62 95 ILE A C 1
ATOM 765 O O . ILE A 1 95 ? -5.833 12.678 -5.724 1.00 81.62 95 ILE A O 1
ATOM 769 N N . PRO A 1 96 ? -7.257 12.331 -7.431 1.00 82.38 96 PRO A N 1
ATOM 770 C CA . PRO A 1 96 ? -8.439 12.403 -6.572 1.00 82.38 96 PRO A CA 1
ATOM 771 C C . PRO A 1 96 ? -8.463 11.291 -5.512 1.00 82.38 96 PRO A C 1
ATOM 773 O O . PRO A 1 96 ? -8.878 11.536 -4.377 1.00 82.38 96 PRO A O 1
ATOM 776 N N . TYR A 1 97 ? -7.948 10.097 -5.826 1.00 80.69 97 TYR A N 1
ATOM 777 C CA . TYR A 1 97 ? -7.820 9.007 -4.858 1.00 80.69 97 TYR A CA 1
ATOM 778 C C . TYR A 1 97 ? -6.930 9.414 -3.673 1.00 80.69 97 TYR A C 1
ATOM 780 O O . TYR A 1 97 ? -7.371 9.365 -2.529 1.00 80.69 97 TYR A O 1
ATOM 788 N N . VAL A 1 98 ? -5.710 9.900 -3.923 1.00 82.94 98 VAL A N 1
ATOM 789 C CA . VAL A 1 98 ? -4.782 10.323 -2.858 1.00 82.94 98 VAL A CA 1
ATOM 790 C C . VAL A 1 98 ? -5.326 11.509 -2.063 1.00 82.94 98 VAL A C 1
ATOM 792 O O . VAL A 1 98 ? -5.234 11.508 -0.834 1.00 82.94 98 VAL A O 1
ATOM 795 N N . MET A 1 99 ? -5.929 12.494 -2.736 1.00 83.75 99 MET A N 1
ATOM 796 C CA . MET A 1 99 ? -6.531 13.652 -2.066 1.00 83.75 99 MET A CA 1
ATOM 797 C C . MET A 1 99 ? -7.630 13.244 -1.087 1.00 83.75 99 MET A C 1
ATOM 799 O O . MET A 1 99 ? -7.756 13.866 -0.035 1.00 83.75 99 MET A O 1
ATOM 803 N N . THR A 1 100 ? -8.372 12.174 -1.384 1.00 83.62 100 THR A N 1
ATOM 804 C CA . THR A 1 100 ? -9.416 11.669 -0.488 1.00 83.62 100 THR A CA 1
ATOM 805 C C . THR A 1 100 ? -8.829 11.314 0.873 1.00 83.62 100 THR A C 1
ATOM 807 O O . THR A 1 100 ? -9.236 11.895 1.867 1.00 83.62 100 THR A O 1
ATOM 810 N N . TYR A 1 101 ? -7.815 10.451 0.958 1.00 78.88 101 TYR A N 1
ATOM 811 C CA . TYR A 1 101 ? -7.232 10.080 2.257 1.00 78.88 101 TYR A CA 1
ATOM 812 C C . TYR A 1 101 ? -6.418 11.215 2.879 1.00 78.88 101 TYR A C 1
ATOM 814 O O . TYR A 1 101 ? -6.458 11.403 4.092 1.00 78.88 101 TYR A O 1
ATOM 822 N N . ALA A 1 102 ? -5.705 11.992 2.058 1.00 84.69 102 ALA A N 1
ATOM 823 C CA . ALA A 1 102 ? -4.884 13.102 2.531 1.00 84.69 102 ALA A CA 1
ATOM 824 C C . ALA A 1 102 ? -5.717 14.225 3.162 1.00 84.69 102 ALA A C 1
ATOM 826 O O . ALA A 1 102 ? -5.236 14.883 4.077 1.00 84.69 102 ALA A O 1
ATOM 827 N N . PHE A 1 103 ? -6.952 14.438 2.701 1.00 85.56 103 PHE A N 1
ATOM 828 C CA . PHE A 1 103 ? -7.836 15.476 3.225 1.00 85.56 103 PHE A CA 1
ATOM 829 C C . PHE A 1 103 ? -8.866 14.927 4.216 1.00 85.56 103 PHE A C 1
ATOM 831 O O . PHE A 1 103 ? -9.077 15.517 5.270 1.00 85.56 103 PHE A O 1
ATOM 838 N N . PHE A 1 104 ? -9.475 13.775 3.930 1.00 85.19 104 PHE A N 1
ATOM 839 C CA . PHE A 1 104 ? -10.536 13.193 4.756 1.00 85.19 104 PHE A CA 1
ATOM 840 C C . PHE A 1 104 ? -10.025 12.694 6.109 1.00 85.19 104 PHE A C 1
ATOM 842 O O . PHE A 1 104 ? -10.671 12.928 7.129 1.00 85.19 104 PHE A O 1
ATOM 849 N N . LEU A 1 105 ? -8.852 12.050 6.144 1.00 83.50 105 LEU A N 1
ATOM 850 C CA . LEU A 1 105 ? -8.273 11.526 7.383 1.00 83.50 105 LEU A CA 1
ATOM 851 C C . LEU A 1 105 ? -7.975 12.638 8.414 1.00 83.50 105 LEU A C 1
ATOM 853 O O . LEU A 1 105 ? -8.424 12.509 9.556 1.00 83.50 105 LEU A O 1
ATOM 857 N N . PRO A 1 106 ? -7.294 13.755 8.068 1.00 85.88 106 PRO A N 1
ATOM 858 C CA . PRO A 1 106 ? -7.101 14.851 9.018 1.00 85.88 106 PRO A CA 1
ATOM 859 C C . PRO A 1 106 ? -8.404 15.569 9.380 1.00 85.88 106 PRO A C 1
ATOM 861 O O . PRO A 1 106 ? -8.542 16.013 10.519 1.00 85.88 106 PRO A O 1
ATOM 864 N N . LEU A 1 107 ? -9.382 15.646 8.471 1.00 87.62 107 LEU A N 1
ATOM 865 C CA . LEU A 1 107 ? -10.699 16.212 8.782 1.00 87.62 107 LEU A CA 1
ATOM 866 C C . LEU A 1 107 ? -11.442 15.382 9.830 1.00 87.62 107 LEU A C 1
ATOM 868 O O . LEU A 1 107 ? -11.956 15.939 10.797 1.00 87.62 107 LEU A O 1
ATOM 872 N N . LEU A 1 108 ? -11.449 14.054 9.685 1.00 86.44 108 LEU A N 1
ATOM 873 C CA . LEU A 1 108 ? -12.016 13.150 10.684 1.00 86.44 108 LEU A CA 1
ATOM 874 C C . LEU A 1 108 ? -11.333 13.315 12.043 1.00 86.44 108 LEU A C 1
ATOM 876 O O . LEU A 1 108 ? -12.015 13.433 13.060 1.00 86.44 108 LEU A O 1
ATOM 880 N N . LEU A 1 109 ? -9.998 13.379 12.066 1.00 85.75 109 LEU A N 1
ATOM 881 C CA . LEU A 1 109 ? -9.243 13.608 13.300 1.00 85.75 109 LEU A CA 1
ATOM 882 C C . LEU A 1 109 ? -9.593 14.957 13.946 1.00 85.75 109 LEU A C 1
ATOM 884 O O . LEU A 1 109 ? -9.787 15.018 15.161 1.00 85.75 109 LEU A O 1
ATOM 888 N N . LEU A 1 110 ? -9.735 16.024 13.152 1.00 88.12 110 LEU A N 1
ATOM 889 C CA . LEU A 1 110 ? -10.160 17.338 13.640 1.00 88.12 110 LEU A CA 1
ATOM 890 C C . LEU A 1 110 ? -11.562 17.289 14.245 1.00 88.12 110 LEU A C 1
ATOM 892 O O . LEU A 1 110 ? -11.746 17.748 15.372 1.00 88.12 110 LEU A O 1
ATOM 896 N N . ILE A 1 111 ? -12.526 16.690 13.547 1.00 88.12 111 ILE A N 1
ATOM 897 C CA . ILE A 1 111 ? -13.905 16.543 14.025 1.00 88.12 111 ILE A CA 1
ATOM 898 C C . ILE A 1 111 ? -13.924 15.798 15.365 1.00 88.12 111 ILE A C 1
ATOM 900 O O . ILE A 1 111 ? -14.493 16.287 16.342 1.00 88.12 111 ILE A O 1
ATOM 904 N N . VAL A 1 112 ? -13.236 14.655 15.448 1.00 88.38 112 VAL A N 1
ATOM 905 C CA . VAL A 1 112 ? -13.127 13.876 16.689 1.00 88.38 112 VAL A CA 1
ATOM 906 C C . VAL A 1 112 ? -12.484 14.708 17.808 1.00 88.38 112 VAL A C 1
ATOM 908 O O . VAL A 1 112 ? -12.967 14.683 18.942 1.00 88.38 112 VAL A O 1
ATOM 911 N N . SER A 1 113 ? -11.444 15.493 17.509 1.00 87.50 113 SER A N 1
ATOM 912 C CA . SER A 1 113 ? -10.772 16.342 18.502 1.00 87.50 113 SER A CA 1
ATOM 913 C C . SER A 1 113 ? -11.676 17.452 19.058 1.00 87.50 113 SER A C 1
ATOM 915 O O . SER A 1 113 ? -11.639 17.734 20.258 1.00 87.50 113 SER A O 1
ATOM 917 N N . LEU A 1 114 ? -12.536 18.042 18.219 1.00 87.81 114 LEU A N 1
ATOM 918 C CA . LEU A 1 114 ? -13.495 19.071 18.623 1.00 87.81 114 LEU A CA 1
ATOM 919 C C . LEU A 1 114 ? -14.561 18.490 19.561 1.00 87.81 114 LEU A C 1
ATOM 921 O O . LEU A 1 114 ? -14.846 19.077 20.608 1.00 87.81 114 LEU A O 1
ATOM 925 N N . PHE A 1 115 ? -15.080 17.296 19.252 1.00 86.31 115 PHE A N 1
ATOM 926 C CA . PHE A 1 115 ? -16.026 16.596 20.126 1.00 86.31 115 PHE A CA 1
ATOM 927 C C . PHE A 1 115 ? -15.402 16.176 21.466 1.00 86.31 115 PHE A C 1
ATOM 929 O O . PHE A 1 115 ? -16.061 16.255 22.505 1.00 86.31 115 PHE A O 1
ATOM 936 N N . GLN A 1 116 ? -14.124 15.784 21.485 1.00 76.50 116 GLN A N 1
ATOM 937 C CA . GLN A 1 116 ? -13.419 15.461 22.731 1.00 76.50 116 GLN A CA 1
ATOM 938 C C . GLN A 1 116 ? -13.134 16.701 23.591 1.00 76.50 116 GLN A C 1
ATOM 940 O O . GLN A 1 116 ? -13.311 16.646 24.809 1.00 76.50 116 GLN A O 1
ATOM 945 N N . LYS A 1 117 ? -12.750 17.838 22.990 1.00 66.31 117 LYS A N 1
ATOM 946 C CA . LYS A 1 117 ? -12.580 19.109 23.722 1.00 66.31 117 LYS A CA 1
ATOM 947 C C . LYS A 1 117 ? -13.892 19.599 24.331 1.00 66.31 117 LYS A C 1
ATOM 949 O O . LYS A 1 117 ? -13.887 20.061 25.467 1.00 66.31 117 LYS A O 1
ATOM 954 N N . SER A 1 118 ? -15.011 19.430 23.626 1.00 59.12 118 SER A N 1
ATOM 955 C CA . SER A 1 118 ? -16.343 19.763 24.147 1.00 59.12 118 SER A CA 1
ATOM 956 C C . SER A 1 118 ? -16.723 18.937 25.388 1.00 59.12 118 SER A C 1
ATOM 958 O O . SER A 1 118 ? -17.365 19.467 26.290 1.00 59.12 118 SER A O 1
ATOM 960 N N . LYS A 1 119 ? -16.265 17.678 25.494 1.00 58.66 119 LYS A N 1
ATOM 961 C CA . LYS A 1 119 ? -16.460 16.836 26.691 1.00 58.66 119 LYS A CA 1
ATOM 962 C C . LYS A 1 119 ? -15.502 17.130 27.853 1.00 58.66 119 LYS A C 1
ATOM 964 O O . LYS A 1 119 ? -15.845 16.801 28.977 1.00 58.66 119 LYS A O 1
ATOM 969 N N . LYS A 1 120 ? -14.318 17.703 27.598 1.00 55.72 120 LYS A N 1
ATOM 970 C CA . LYS A 1 120 ? -13.313 18.057 28.628 1.00 55.72 120 LYS A CA 1
ATOM 971 C C . LYS A 1 120 ? -13.442 19.493 29.166 1.00 55.72 120 LYS A C 1
ATOM 973 O O . LYS A 1 120 ? -12.719 19.847 30.088 1.00 55.72 120 LYS A O 1
ATOM 978 N N . GLY A 1 121 ? -14.294 20.319 28.551 1.00 51.81 121 GLY A N 1
ATOM 979 C CA . GLY A 1 121 ? -14.578 21.707 28.944 1.00 51.81 121 GLY A CA 1
ATOM 980 C C . GLY A 1 121 ? -15.888 21.904 29.723 1.00 51.81 121 GLY A C 1
ATOM 981 O O . GLY A 1 121 ? -16.346 23.037 29.844 1.00 51.81 121 GLY A O 1
ATOM 982 N N . LYS A 1 122 ? -16.497 20.818 30.206 1.00 42.47 122 LYS A N 1
ATOM 983 C CA . LYS A 1 122 ? -17.478 20.789 31.300 1.00 42.47 122 LYS A CA 1
ATOM 984 C C . LYS A 1 122 ? -16.865 19.996 32.445 1.00 42.47 122 LYS A C 1
ATOM 986 O O . LYS A 1 122 ? -17.220 20.306 33.598 1.00 42.47 122 LYS A O 1
#

Organism: NCBI:txid1478221

InterPro domains:
  IPR004761 Spore germination GerAB [PF03845] (3-78)
  IPR004761 Spore germination GerAB [PTHR34975] (4-121)

Foldseek 3Di:
DDDCPVCVVVVVVVCVVVCVVVVVVVVVVVVVVVVVVVVVVVVVLVVVLVVVCVVVVHPDSVVVSVVSVVVVVVCCCVCPVDPVSVVVCVVPVVVVVVCCCVPVVVVVVVVVVVVVVVVVVD

pLDDT: mean 80.53, std 13.67, range [36.03, 95.81]

Secondary structure (DSSP, 8-state):
-----S-HHHHHHHHHHHHHHHHHHHHHHHHHHHHHHHHHHHHHHHHHHHHHHHHTT-S-SHHHHHHHHHHHHHHHHHH-SSHHHHHHIIIIIHHHHHHHHHHHHHHHHHHHHHHHHHHH--

Radius of gyration: 25.75 Å; chains: 1; bounding box: 53×37×80 Å

Sequence (122 aa):
MTARNAFPSYALAKKIS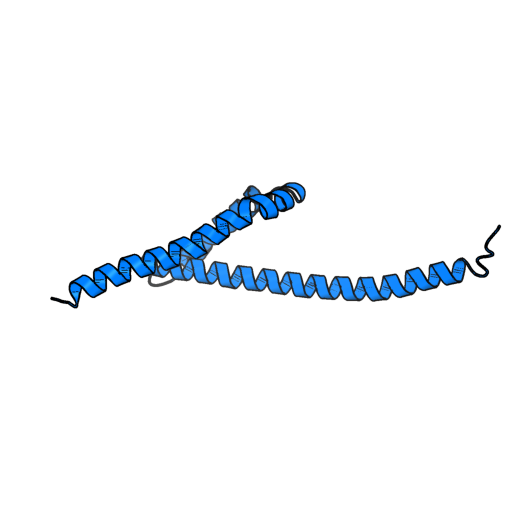LGHIIQRIEAIIAIIWFITIFYKIILYFYGTALGLAQILELKDYRPLTLPLGMILVVLSLVVYPNSIYKGIWSSTTWIPYVMTYAFFLPLLLLIVSLFQKSKKGK